Protein AF-0000000082938319 (afdb_homodimer)

Sequence (126 aa):
MFMYSQRLYDATTKVFNTMSRVFGTNTFFIALNDGKTNRVVNAFNKNSNLIQAGTEINFEETYMFMYSQRLYDATTKVFNTMSRVFGTNTFFIALNDGKTNRVVNAFNKNSNLIQAGTEINFEETY

Radius of gyration: 13.18 Å; Cα contacts (8 Å, |Δi|>4): 238; chains: 2; bounding box: 36×32×36 Å

pLDDT: mean 81.31, std 14.66, range [36.56, 94.69]

Foldseek 3Di:
DLPQDPVNVVVVVVVVVVCCVPPVDFKDFDWDDPPFWIFTQDMGGHPDCPDDHGDIDGPPPPD/DPPDDPVNVVVVVVVVVVCCVVPVDFKDFDWDDPPFWIFTQDMGGHPDCPDDHGDIDGPPPPD

Solvent-accessible surface area (backbone atoms only — not comparable to full-atom values): 7160 Å² total; per-residue (Å²): 124,87,77,69,44,70,65,53,48,52,35,46,50,54,35,50,55,52,45,38,72,71,66,68,50,43,28,37,35,31,30,42,35,75,87,80,49,30,34,26,68,41,54,45,52,70,82,51,87,82,64,55,59,68,42,59,37,44,73,45,69,76,118,123,87,76,68,46,71,64,53,50,52,35,48,49,55,36,49,54,53,45,38,73,71,65,66,49,43,28,38,36,32,30,39,36,76,86,79,50,30,34,27,68,42,57,44,52,68,82,50,87,82,66,54,60,67,43,58,35,45,73,45,69,75,118

Nearest PDB structures (foldseek):
  3bjn-assembly1_A  TM=7.061E-01  e=2.770E-01  Vibrio cholerae O1 biovar El Tor str. N16961
  3o5y-assembly2_B  TM=6.211E-01  e=6.336E-01  Halalkalibacterium halodurans
  5whm-assembly2_D  TM=6.835E-01  e=1.449E+00  Brucella abortus
  8uqi-assembly1_B  TM=6.890E-01  e=5.517E+00  Stigmatella aurantiaca
  6uv8-assembly1_A  TM=5.718E-01  e=3.533E+00  Anabaena cylindrica PCC 7122

Structure (mmCIF, N/CA/C/O backbone):
data_AF-0000000082938319-model_v1
#
loop_
_entity.id
_entity.type
_entity.pdbx_description
1 polymer 'Uncharacterized protein'
#
loop_
_atom_site.group_PDB
_atom_site.id
_atom_site.type_symbol
_atom_site.label_atom_id
_atom_site.label_alt_id
_atom_site.label_comp_id
_atom_site.label_asym_id
_atom_site.label_entity_id
_atom_site.label_seq_id
_atom_site.pdbx_PDB_ins_code
_atom_site.Cartn_x
_atom_site.Cartn_y
_atom_site.Cartn_z
_atom_site.occupancy
_atom_site.B_iso_or_equiv
_atom_site.auth_seq_id
_atom_site.auth_comp_id
_atom_site.auth_asym_id
_atom_site.auth_atom_id
_atom_site.pdbx_PDB_model_num
ATOM 1 N N . MET A 1 1 ? -10.039 5.305 15.148 1 36.56 1 MET A N 1
ATOM 2 C CA . MET A 1 1 ? -10.586 4.531 14.031 1 36.56 1 MET A CA 1
ATOM 3 C C . MET A 1 1 ? -10.336 5.238 12.703 1 36.56 1 MET A C 1
ATOM 5 O O . MET A 1 1 ? -10.734 6.391 12.523 1 36.56 1 MET A O 1
ATOM 9 N N . PHE A 1 2 ? -9.242 4.836 12.008 1 47.44 2 PHE A N 1
ATOM 10 C CA . PHE A 1 2 ? -8.992 5.586 10.781 1 47.44 2 PHE A CA 1
ATOM 11 C C . PHE A 1 2 ? -10.219 5.562 9.875 1 47.44 2 PHE A C 1
ATOM 13 O O . PHE A 1 2 ? -10.727 4.492 9.531 1 47.44 2 PHE A O 1
ATOM 20 N N . MET A 1 3 ? -11.141 6.477 10.102 1 51.53 3 MET A N 1
ATOM 21 C CA . MET A 1 3 ? -12.328 6.598 9.258 1 51.53 3 MET A CA 1
ATOM 22 C C . MET A 1 3 ? -11.953 6.574 7.785 1 51.53 3 MET A C 1
ATOM 24 O O . MET A 1 3 ? -11.344 7.523 7.281 1 51.53 3 MET A O 1
ATOM 28 N N . TYR A 1 4 ? -11.828 5.398 7.336 1 64.12 4 TYR A N 1
ATOM 29 C CA . TYR A 1 4 ? -11.656 5.18 5.906 1 64.12 4 TYR A CA 1
ATOM 30 C C . TYR A 1 4 ? -12.844 5.73 5.121 1 64.12 4 TYR A C 1
ATOM 32 O O . TYR A 1 4 ? -13.992 5.379 5.391 1 64.12 4 TYR A O 1
ATOM 40 N N . SER A 1 5 ? -12.516 6.832 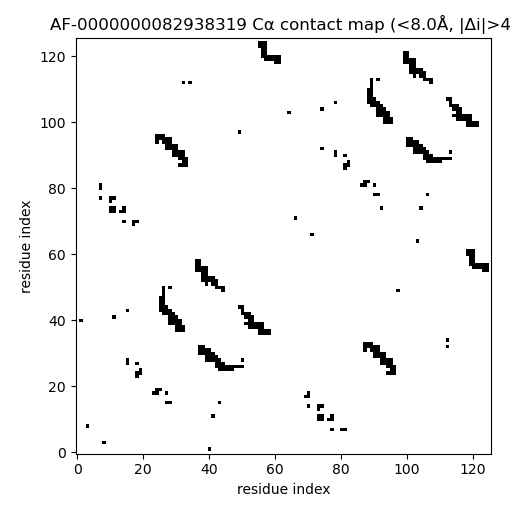4.504 1 78.06 5 SER A N 1
ATOM 41 C CA . SER A 1 5 ? -13.57 7.301 3.611 1 78.06 5 SER A CA 1
ATOM 42 C C . SER A 1 5 ? -13.93 6.238 2.576 1 78.06 5 SER A C 1
ATOM 44 O O . SER A 1 5 ? -13.102 5.398 2.227 1 78.06 5 SER A O 1
ATOM 46 N N . GLN A 1 6 ? -15.258 6.242 2.289 1 86.62 6 GLN A N 1
ATOM 47 C CA . GLN A 1 6 ? -15.75 5.348 1.243 1 86.62 6 GLN A CA 1
ATOM 48 C C . GLN A 1 6 ? -14.938 5.512 -0.041 1 86.62 6 GLN A C 1
ATOM 50 O O . GLN A 1 6 ? -14.703 4.539 -0.76 1 86.62 6 GLN A O 1
ATOM 55 N N . ARG A 1 7 ? -14.484 6.715 -0.204 1 85.94 7 ARG A N 1
ATOM 56 C CA . ARG A 1 7 ? -13.695 6.992 -1.401 1 85.94 7 ARG A CA 1
ATOM 57 C C . ARG A 1 7 ? -12.359 6.266 -1.354 1 85.94 7 ARG A C 1
ATOM 59 O O . ARG A 1 7 ? -11.922 5.684 -2.352 1 85.94 7 ARG A O 1
ATOM 66 N N . LEU A 1 8 ? -11.742 6.359 -0.254 1 88.69 8 LEU A N 1
ATOM 67 C CA . LEU A 1 8 ? -10.469 5.664 -0.096 1 88.69 8 LEU A CA 1
ATOM 68 C C . LEU A 1 8 ? -10.656 4.152 -0.205 1 88.69 8 LEU A C 1
ATOM 70 O O . LEU A 1 8 ? -9.875 3.475 -0.881 1 88.69 8 LEU A O 1
ATOM 74 N N . TYR A 1 9 ? -11.727 3.717 0.395 1 88.5 9 TYR A N 1
ATOM 75 C CA . TYR A 1 9 ? -12.008 2.287 0.359 1 88.5 9 TYR A CA 1
ATOM 76 C C . TYR A 1 9 ? -12.211 1.807 -1.073 1 88.5 9 TYR A C 1
ATOM 78 O O . TYR A 1 9 ? -11.656 0.78 -1.475 1 88.5 9 TYR A O 1
ATOM 86 N N . ASP A 1 10 ? -12.953 2.504 -1.829 1 91.88 10 ASP A N 1
ATOM 87 C CA . ASP A 1 10 ? -13.219 2.137 -3.217 1 91.88 10 ASP A CA 1
ATOM 88 C C . ASP A 1 10 ? -11.93 2.154 -4.043 1 91.88 10 ASP A C 1
ATO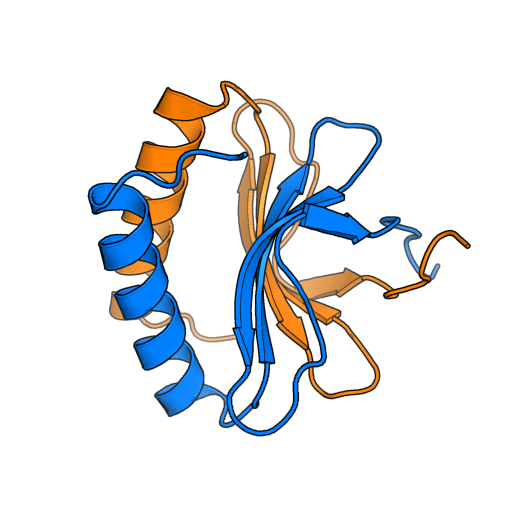M 90 O O . ASP A 1 10 ? -11.688 1.243 -4.836 1 91.88 10 ASP A O 1
ATOM 94 N N . ALA A 1 11 ? -11.172 3.211 -3.875 1 92.69 11 ALA A N 1
ATOM 95 C CA . ALA A 1 11 ? -9.93 3.336 -4.633 1 92.69 11 ALA A CA 1
ATOM 96 C C . ALA A 1 11 ? -8.961 2.209 -4.289 1 92.69 11 ALA A C 1
ATOM 98 O O . ALA A 1 11 ? -8.359 1.606 -5.18 1 92.69 11 ALA A O 1
ATOM 99 N N . THR A 1 12 ? -8.82 1.851 -2.99 1 94 12 THR A N 1
ATOM 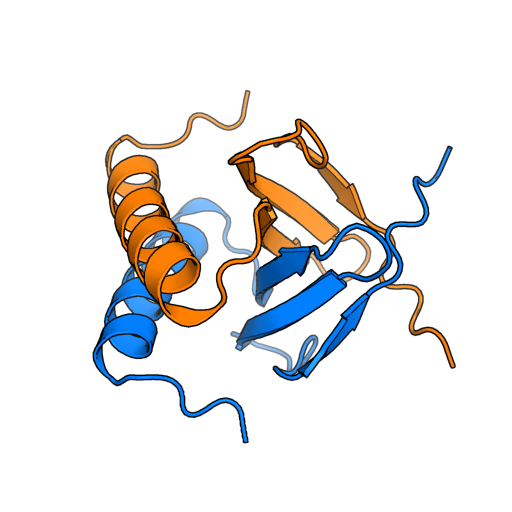100 C CA . THR A 1 12 ? -7.895 0.8 -2.582 1 94 12 THR A CA 1
ATOM 101 C C . THR A 1 12 ? -8.375 -0.563 -3.072 1 94 12 THR A C 1
ATOM 103 O O . THR A 1 12 ? -7.566 -1.411 -3.457 1 94 12 THR A O 1
ATOM 106 N N . THR A 1 13 ? -9.68 -0.782 -3.098 1 92.56 13 THR A N 1
ATOM 107 C CA . THR A 1 13 ? -10.242 -2.029 -3.6 1 92.56 13 THR A CA 1
ATOM 108 C C . THR A 1 13 ? -9.859 -2.246 -5.062 1 92.56 13 THR A C 1
ATOM 110 O O . THR A 1 13 ? -9.484 -3.354 -5.453 1 92.56 13 THR A O 1
ATOM 113 N N . LYS A 1 14 ? -10 -1.217 -5.812 1 93.25 14 LYS A N 1
ATOM 114 C CA . LYS A 1 14 ? -9.609 -1.306 -7.215 1 93.25 14 LYS A CA 1
ATOM 115 C C . LYS A 1 14 ? -8.141 -1.671 -7.359 1 93.25 14 LYS A C 1
ATOM 117 O O . LYS A 1 14 ? -7.777 -2.496 -8.203 1 93.25 14 LYS A O 1
ATOM 122 N N . VAL A 1 15 ? -7.289 -1.065 -6.602 1 94.06 15 VAL A N 1
ATOM 123 C CA . VAL A 1 15 ? -5.859 -1.35 -6.629 1 94.06 15 VAL A CA 1
ATOM 124 C C . VAL A 1 15 ? -5.613 -2.809 -6.246 1 94.06 15 VAL A C 1
ATOM 126 O O . VAL A 1 15 ? -4.914 -3.533 -6.957 1 94.06 15 VAL A O 1
ATOM 129 N N . PHE A 1 16 ? -6.211 -3.279 -5.215 1 93.81 16 PHE A N 1
ATOM 130 C CA . PHE A 1 16 ? -5.98 -4.625 -4.703 1 93.81 16 PHE A CA 1
ATOM 131 C C . PHE A 1 16 ? -6.484 -5.672 -5.688 1 93.81 16 PHE A C 1
ATOM 133 O O . PHE A 1 16 ? -5.844 -6.711 -5.875 1 93.81 16 PHE A O 1
ATOM 140 N N . ASN A 1 17 ? -7.656 -5.422 -6.285 1 90.75 17 ASN A N 1
ATOM 141 C CA . ASN A 1 17 ? -8.172 -6.34 -7.297 1 90.75 17 ASN A CA 1
ATOM 142 C C . ASN A 1 17 ? -7.215 -6.465 -8.484 1 90.75 17 ASN A C 1
ATOM 144 O O . ASN A 1 17 ? -7 -7.559 -9 1 90.75 17 ASN A O 1
ATOM 148 N N . THR A 1 18 ? -6.734 -5.316 -8.875 1 90.19 18 THR A N 1
ATOM 149 C CA . THR A 1 18 ? -5.773 -5.336 -9.977 1 90.19 18 THR A CA 1
ATOM 150 C C . THR A 1 18 ? -4.52 -6.109 -9.586 1 90.19 18 THR A C 1
ATOM 152 O O . THR A 1 18 ? -4.043 -6.953 -10.352 1 90.19 18 THR A O 1
ATOM 155 N N . MET A 1 19 ? -3.992 -5.91 -8.398 1 90.31 19 MET A N 1
ATOM 156 C CA . MET A 1 19 ? -2.793 -6.59 -7.91 1 90.31 19 MET A CA 1
ATOM 157 C C . MET A 1 19 ? -3.033 -8.086 -7.781 1 90.31 19 MET A C 1
ATOM 159 O O . MET A 1 19 ? -2.164 -8.891 -8.125 1 90.31 19 MET A O 1
ATOM 163 N N . SER A 1 20 ? -4.164 -8.438 -7.246 1 88 20 SER A N 1
ATOM 164 C CA . SER A 1 20 ? -4.5 -9.852 -7.102 1 88 20 SER A CA 1
ATOM 165 C C . SER A 1 20 ? -4.484 -10.562 -8.445 1 88 20 SER A C 1
ATOM 167 O O . SER A 1 20 ? -4.047 -11.711 -8.547 1 88 20 SER A O 1
ATOM 169 N N . ARG A 1 21 ? -4.953 -9.922 -9.43 1 86.12 21 ARG A N 1
ATOM 170 C CA . ARG A 1 21 ? -5 -10.516 -10.766 1 86.12 21 ARG A CA 1
ATOM 171 C C . ARG A 1 21 ? -3.6 -10.68 -11.336 1 86.12 21 ARG A C 1
ATOM 173 O O . ARG A 1 21 ? -3.305 -11.688 -11.984 1 86.12 21 ARG A O 1
ATOM 180 N N . VAL A 1 22 ? -2.736 -9.734 -10.992 1 83 22 VAL A N 1
ATOM 181 C CA . VAL A 1 22 ? -1.407 -9.703 -11.594 1 83 22 VAL A CA 1
ATOM 182 C C . VAL A 1 22 ? -0.456 -10.586 -10.789 1 83 22 VAL A C 1
ATOM 184 O O . VAL A 1 22 ? 0.373 -11.297 -11.367 1 83 22 VAL A O 1
ATOM 187 N N . PHE A 1 23 ? -0.361 -10.523 -9.523 1 82 23 PHE A N 1
ATOM 188 C CA . PHE A 1 23 ? 0.677 -11.141 -8.711 1 82 23 PHE A CA 1
ATOM 189 C C . PHE A 1 23 ? 0.167 -12.43 -8.078 1 82 23 PHE A C 1
ATOM 191 O O . PHE A 1 23 ? 0.959 -13.273 -7.656 1 82 23 PHE A O 1
ATOM 198 N N . GLY A 1 24 ? -0.979 -12.742 -8.094 1 75.81 24 GLY A N 1
ATOM 199 C CA . GLY A 1 24 ? -1.508 -13.953 -7.5 1 75.81 24 GLY A CA 1
ATOM 200 C C . GLY A 1 24 ? -1.333 -14.008 -5.996 1 75.81 24 GLY A C 1
ATOM 201 O O . GLY A 1 24 ? -1.606 -15.039 -5.367 1 75.81 24 GLY A O 1
ATOM 202 N N . THR A 1 25 ? -0.565 -13.078 -5.496 1 71.25 25 THR A N 1
ATOM 203 C CA . THR A 1 25 ? -0.312 -13.094 -4.059 1 71.25 25 THR A CA 1
ATOM 204 C C . THR A 1 25 ? -1.591 -12.797 -3.283 1 71.25 25 THR A C 1
ATOM 206 O O . THR A 1 25 ? -2.457 -12.062 -3.762 1 71.25 25 THR A O 1
ATOM 209 N N . ASN A 1 26 ? -1.538 -13.258 -2.088 1 76.88 26 ASN A N 1
ATOM 210 C CA . ASN A 1 26 ? -2.766 -13.305 -1.3 1 76.88 26 ASN A CA 1
ATOM 211 C C . ASN A 1 26 ? -2.945 -12.047 -0.458 1 76.88 26 ASN A C 1
ATOM 213 O O . ASN A 1 26 ? -4.066 -11.703 -0.079 1 76.88 26 ASN A O 1
ATOM 217 N N . THR A 1 27 ? -1.776 -11.453 -0.118 1 90.31 27 THR A N 1
ATOM 218 C CA . THR A 1 27 ? -1.947 -10.344 0.81 1 90.31 27 THR A CA 1
ATOM 219 C C . THR A 1 27 ? -1.288 -9.078 0.266 1 90.31 27 THR A C 1
ATOM 221 O O . THR A 1 27 ? -0.13 -9.109 -0.155 1 90.31 27 THR A O 1
ATOM 224 N N . PHE A 1 28 ? -1.975 -7.945 0.214 1 93.44 28 PHE A N 1
ATOM 225 C CA . PHE A 1 28 ? -1.539 -6.609 -0.18 1 93.44 28 PHE A CA 1
ATOM 226 C C . PHE A 1 28 ? -1.941 -5.578 0.867 1 93.44 28 PHE A C 1
ATOM 228 O O . PHE A 1 28 ? -2.938 -5.754 1.57 1 93.44 28 PHE A O 1
ATOM 235 N N . PHE A 1 29 ? -1.147 -4.527 0.908 1 93 29 PHE A N 1
ATOM 236 C CA . PHE A 1 29 ? -1.545 -3.48 1.842 1 93 29 PHE A CA 1
ATOM 237 C C . PHE A 1 29 ? -1.019 -2.123 1.39 1 93 29 PHE A C 1
ATOM 239 O O . PHE A 1 29 ? -0.086 -2.051 0.587 1 93 29 PHE A O 1
ATOM 246 N N . ILE A 1 30 ? -1.625 -1.13 1.892 1 94.62 30 ILE A N 1
ATOM 247 C CA . ILE A 1 30 ? -1.187 0.254 1.747 1 94.62 30 ILE A CA 1
ATOM 248 C C . ILE A 1 30 ? -0.78 0.812 3.109 1 94.62 30 ILE A C 1
ATOM 250 O O . ILE A 1 30 ? -1.489 0.624 4.102 1 94.62 30 ILE A O 1
ATOM 254 N N . ALA A 1 31 ? 0.388 1.515 3.082 1 92.62 31 ALA A N 1
ATOM 255 C CA . ALA A 1 31 ? 0.904 2.016 4.355 1 92.62 31 ALA A CA 1
ATOM 256 C C . ALA A 1 31 ? 1.403 3.451 4.215 1 92.62 31 ALA A C 1
ATOM 258 O O . ALA A 1 31 ? 1.777 3.883 3.121 1 92.62 31 ALA A O 1
ATOM 259 N N . LEU A 1 32 ? 1.247 4.133 5.309 1 91.25 32 LEU A N 1
ATOM 260 C CA . LEU A 1 32 ? 1.83 5.465 5.414 1 91.25 32 LEU A CA 1
ATOM 261 C C . LEU A 1 32 ? 3.137 5.426 6.199 1 91.25 32 LEU A C 1
ATOM 263 O O . LEU A 1 32 ? 3.262 4.672 7.168 1 91.25 32 LEU A O 1
ATOM 267 N N . ASN A 1 33 ? 4.086 6.234 5.66 1 87 33 ASN A N 1
ATOM 268 C CA . ASN A 1 33 ? 5.352 6.438 6.355 1 87 33 ASN A CA 1
ATOM 269 C C . ASN A 1 33 ? 5.52 7.887 6.801 1 87 33 ASN A C 1
ATOM 271 O O . ASN A 1 33 ? 5.566 8.797 5.969 1 87 33 ASN A O 1
ATOM 275 N N . ASP A 1 34 ? 5.691 8.062 8.156 1 78.75 34 ASP A N 1
ATOM 276 C CA . ASP A 1 34 ? 5.777 9.414 8.688 1 78.75 34 ASP A CA 1
ATOM 277 C C . ASP A 1 34 ? 7.227 9.805 8.977 1 78.75 34 ASP A C 1
ATOM 279 O O . ASP A 1 34 ? 7.48 10.773 9.688 1 78.75 34 ASP A O 1
ATOM 283 N N . GLY A 1 35 ? 8.156 9.078 8.453 1 77 35 GLY A N 1
ATOM 284 C CA . GLY A 1 35 ? 9.562 9.328 8.695 1 77 35 GLY A CA 1
ATOM 285 C C . GLY A 1 35 ? 10.148 8.445 9.781 1 77 35 GLY A C 1
ATOM 286 O O . GLY A 1 35 ? 11.367 8.25 9.844 1 77 35 GLY A O 1
ATOM 287 N N . LYS A 1 36 ? 9.383 7.902 10.625 1 76.69 36 LYS A N 1
ATOM 288 C CA . LYS A 1 36 ? 9.844 7.066 11.727 1 76.69 36 LYS A CA 1
ATOM 289 C C . LYS A 1 36 ? 9.234 5.668 11.648 1 76.69 36 LYS A C 1
ATOM 291 O O . LYS A 1 36 ? 9.93 4.668 11.82 1 76.69 36 LYS A O 1
ATOM 296 N N . THR A 1 37 ? 7.941 5.648 11.391 1 80.44 37 THR A N 1
ATOM 297 C CA . THR A 1 37 ? 7.199 4.395 11.414 1 80.44 37 THR A CA 1
ATOM 298 C C . THR A 1 37 ? 6.332 4.254 10.164 1 80.44 37 THR A C 1
ATOM 300 O O . THR A 1 37 ? 6.012 5.25 9.508 1 80.44 37 THR A O 1
ATOM 303 N N . ASN A 1 38 ? 6.121 2.918 9.781 1 87.62 38 ASN A N 1
ATOM 304 C CA . ASN A 1 38 ? 5.121 2.594 8.766 1 87.62 38 ASN A CA 1
ATOM 305 C C . ASN A 1 38 ? 3.834 2.07 9.406 1 87.62 38 ASN A C 1
ATOM 307 O O . ASN A 1 38 ? 3.875 1.189 10.266 1 87.62 38 ASN A O 1
ATOM 311 N N . ARG A 1 39 ? 2.736 2.656 9.008 1 88.69 39 ARG A N 1
ATOM 312 C CA . ARG A 1 39 ? 1.447 2.188 9.508 1 88.69 39 ARG A CA 1
ATOM 313 C C . ARG A 1 39 ? 0.551 1.729 8.359 1 88.69 39 ARG A C 1
ATOM 315 O O . ARG A 1 39 ? 0.332 2.475 7.402 1 88.69 39 ARG A O 1
ATOM 322 N N . VAL A 1 40 ? 0.004 0.513 8.508 1 91.25 40 VAL A N 1
ATOM 323 C CA . VAL A 1 40 ? -0.922 -0.015 7.516 1 91.25 40 VAL A CA 1
ATOM 324 C C . VAL A 1 40 ? -2.254 0.725 7.605 1 91.25 40 VAL A C 1
ATOM 326 O O . VAL A 1 40 ? -2.873 0.776 8.672 1 91.25 40 VAL A O 1
ATOM 329 N N . VAL A 1 41 ? -2.631 1.271 6.465 1 91.44 41 VAL A N 1
ATOM 330 C CA . VAL A 1 41 ? -3.883 2.018 6.398 1 91.44 41 VAL A CA 1
ATOM 331 C C . VAL A 1 41 ? -5.008 1.099 5.926 1 91.44 41 VAL A C 1
ATOM 333 O O . VAL A 1 41 ? -6.133 1.178 6.426 1 91.44 41 VAL A O 1
ATOM 336 N N . ASN A 1 42 ? -4.773 0.339 4.949 1 92.94 42 ASN A N 1
ATOM 337 C CA . ASN A 1 42 ? -5.688 -0.67 4.422 1 92.94 42 ASN A CA 1
ATOM 338 C C . ASN A 1 42 ? -4.941 -1.924 3.975 1 92.94 42 ASN A C 1
ATOM 340 O O . ASN A 1 42 ? -3.76 -1.857 3.627 1 92.94 42 ASN A O 1
ATOM 344 N N . ALA A 1 43 ? -5.734 -3.064 4.082 1 92 43 ALA A N 1
ATOM 345 C CA . ALA A 1 43 ? -5.125 -4.332 3.689 1 92 43 ALA A CA 1
ATOM 346 C C . ALA A 1 43 ? -6.145 -5.242 3.01 1 92 43 ALA A C 1
ATOM 348 O O . ALA A 1 43 ? -7.344 -5.168 3.297 1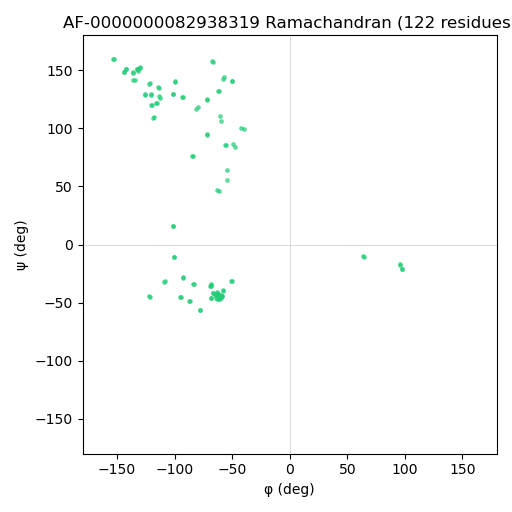 92 43 ALA A O 1
ATOM 349 N N . PHE A 1 44 ? -5.605 -5.949 2.16 1 91.56 44 PHE A N 1
ATOM 350 C CA . PHE A 1 44 ? -6.332 -7.016 1.484 1 91.56 44 PHE A CA 1
ATOM 351 C C . PHE A 1 44 ? -5.676 -8.367 1.739 1 91.56 44 PHE A C 1
ATOM 353 O O . PHE A 1 44 ? -4.512 -8.57 1.388 1 91.56 44 PHE A O 1
ATOM 360 N N . ASN A 1 45 ? -6.52 -9.266 2.367 1 91.5 45 ASN A N 1
ATOM 361 C CA . ASN A 1 45 ? -6.086 -10.633 2.645 1 91.5 45 ASN A CA 1
ATOM 362 C C . ASN A 1 45 ? -6.957 -11.656 1.918 1 91.5 45 ASN A C 1
ATOM 364 O O . ASN A 1 45 ? -8.102 -11.883 2.303 1 91.5 45 ASN A O 1
ATOM 368 N N . LYS A 1 46 ? -6.391 -12.25 0.972 1 85.81 46 LYS A N 1
ATOM 369 C CA . LYS A 1 46 ? -7.211 -13.141 0.16 1 85.81 46 LYS A CA 1
ATOM 370 C C . LYS A 1 46 ? -7.445 -14.469 0.87 1 85.81 46 LYS A C 1
ATOM 372 O O . LYS A 1 46 ? -8.586 -14.875 1.078 1 85.81 46 LYS A O 1
ATOM 377 N N . ASN A 1 47 ? -6.438 -15.133 1.228 1 80 47 ASN A N 1
ATOM 378 C CA . ASN A 1 47 ? -6.59 -16.469 1.775 1 80 47 ASN A CA 1
ATOM 379 C C . ASN A 1 47 ? -6.301 -16.5 3.273 1 80 47 ASN A C 1
ATOM 381 O O . ASN A 1 47 ? -6.836 -17.344 3.996 1 80 47 ASN A O 1
ATOM 385 N N . SER A 1 48 ? -5.414 -15.648 3.732 1 77.56 48 SER A N 1
ATOM 386 C CA . SER A 1 48 ? -5.02 -15.594 5.137 1 77.56 48 SER A CA 1
ATOM 387 C C . SER A 1 48 ? -5.027 -14.164 5.656 1 77.56 48 SER A C 1
ATOM 389 O O . SER A 1 48 ? -4.812 -13.219 4.895 1 77.56 48 SER A O 1
ATOM 391 N N . ASN A 1 49 ? -5.289 -14.109 6.938 1 82.81 49 ASN A N 1
ATOM 392 C CA . ASN A 1 49 ? -5.223 -12.797 7.57 1 82.81 49 ASN A CA 1
ATOM 393 C C . ASN A 1 49 ? -3.799 -12.453 8 1 82.81 49 ASN A C 1
ATOM 395 O O . ASN A 1 49 ? -3.506 -12.383 9.195 1 82.81 49 ASN A O 1
ATOM 399 N N . LEU A 1 50 ? -3.002 -12.102 7.059 1 84 50 LEU A N 1
ATOM 400 C CA . LEU A 1 50 ? -1.584 -11.891 7.328 1 84 50 LEU A CA 1
ATOM 401 C C . LEU A 1 50 ? -1.343 -10.484 7.875 1 84 50 LEU A C 1
ATOM 403 O O . LEU A 1 50 ? -0.436 -10.273 8.68 1 84 50 LEU A O 1
ATOM 407 N N . ILE A 1 51 ? -2.172 -9.539 7.375 1 85.56 51 ILE A N 1
ATOM 408 C CA . ILE A 1 51 ? -1.945 -8.156 7.777 1 85.56 51 ILE A CA 1
ATOM 409 C C . ILE A 1 51 ? -3.279 -7.492 8.117 1 85.56 51 ILE A C 1
ATOM 411 O O . ILE A 1 51 ? -4.285 -7.73 7.449 1 85.56 51 ILE A O 1
ATOM 415 N N . GLN A 1 52 ? -3.232 -6.672 9.156 1 88.31 52 GLN A N 1
ATOM 416 C CA . GLN A 1 52 ? -4.41 -5.922 9.578 1 88.31 52 GLN A CA 1
ATOM 417 C C . GLN A 1 52 ? -4.145 -4.418 9.547 1 88.31 52 GLN A C 1
ATOM 419 O O . GLN A 1 52 ? -3.059 -3.969 9.93 1 88.31 52 GLN A O 1
ATOM 424 N N . ALA A 1 53 ? -5.203 -3.697 9.047 1 88.5 53 ALA A N 1
ATOM 425 C CA . ALA A 1 53 ? -5.109 -2.242 9.141 1 88.5 53 ALA A CA 1
ATOM 426 C C . ALA A 1 53 ? -4.742 -1.805 10.555 1 88.5 53 ALA A C 1
ATOM 428 O O . ALA A 1 53 ? -5.211 -2.391 11.531 1 88.5 53 ALA A O 1
ATOM 429 N N . GLY A 1 54 ? -3.891 -0.791 10.57 1 87.75 54 GLY A N 1
ATOM 430 C CA . GLY A 1 54 ? -3.449 -0.28 11.852 1 87.75 54 GLY A CA 1
ATOM 431 C C . GLY A 1 54 ? -2.129 -0.87 12.312 1 87.75 54 GLY A C 1
ATOM 432 O O . GLY A 1 54 ? -1.501 -0.358 13.242 1 87.75 54 GLY A O 1
ATOM 433 N N . THR A 1 55 ? -1.724 -1.962 11.742 1 86.25 55 THR A N 1
ATOM 434 C CA . THR A 1 55 ? -0.452 -2.588 12.086 1 86.25 55 THR A CA 1
ATOM 435 C C . THR A 1 55 ? 0.714 -1.655 11.773 1 86.25 55 THR A C 1
ATOM 437 O O . THR A 1 55 ? 0.733 -1.007 10.727 1 86.25 55 THR A O 1
ATOM 440 N N . GLU A 1 56 ? 1.624 -1.522 12.758 1 86 56 GLU A N 1
ATOM 441 C CA . GLU A 1 56 ? 2.867 -0.791 12.523 1 86 56 GLU A CA 1
ATOM 442 C C . GLU A 1 56 ? 3.984 -1.729 12.078 1 86 56 GLU A C 1
ATOM 444 O O . GLU A 1 56 ? 4.184 -2.791 12.672 1 86 56 GLU A O 1
ATOM 449 N N . ILE A 1 57 ? 4.598 -1.326 10.898 1 79.12 57 ILE A N 1
ATOM 450 C CA . ILE A 1 57 ? 5.691 -2.131 10.367 1 79.12 57 ILE A CA 1
ATOM 451 C C . ILE A 1 57 ? 6.996 -1.341 10.438 1 79.12 57 ILE A C 1
ATOM 453 O O . ILE A 1 57 ? 7.023 -0.146 10.141 1 79.12 57 ILE A O 1
ATOM 457 N N . ASN A 1 58 ? 8.047 -1.966 11.055 1 71.25 58 ASN A N 1
ATOM 458 C CA . ASN A 1 58 ? 9.344 -1.306 11.141 1 71.25 58 ASN A CA 1
ATOM 459 C C . ASN A 1 58 ? 10.141 -1.454 9.852 1 71.25 58 ASN A C 1
ATOM 461 O O . ASN A 1 58 ? 10.156 -2.527 9.242 1 71.25 58 ASN A O 1
ATOM 465 N N . PHE A 1 59 ? 10.414 -0.329 9.195 1 59.97 59 PHE A N 1
ATOM 466 C CA . PHE A 1 59 ? 11.242 -0.308 8 1 59.97 59 PHE A CA 1
ATOM 467 C C . PHE A 1 59 ? 12.664 -0.769 8.312 1 59.97 59 PHE A C 1
ATOM 469 O O . PHE A 1 59 ? 13.406 -0.077 9.008 1 59.97 59 PHE A O 1
ATOM 476 N N . GLU A 1 60 ? 12.883 -1.769 8.977 1 55.31 60 GLU A N 1
ATOM 477 C CA . GLU A 1 60 ? 14.297 -2.09 9.078 1 55.31 60 GLU A CA 1
ATOM 478 C C . GLU A 1 60 ? 14.844 -2.615 7.75 1 55.31 60 GLU A C 1
ATOM 480 O O . GLU A 1 60 ? 14.234 -3.482 7.125 1 55.31 60 GLU A O 1
ATOM 485 N N . GLU A 1 61 ? 15.406 -1.645 7.012 1 47.19 61 GLU A N 1
ATOM 486 C CA . GLU A 1 61 ? 16.188 -2.1 5.859 1 47.19 61 GLU A CA 1
ATOM 487 C C . GLU A 1 61 ? 17 -3.342 6.199 1 47.19 61 GLU A C 1
ATOM 489 O O . GLU A 1 61 ? 17.5 -3.471 7.316 1 47.19 61 GLU A O 1
ATOM 494 N N . THR A 1 62 ? 16.406 -4.5 5.758 1 44.5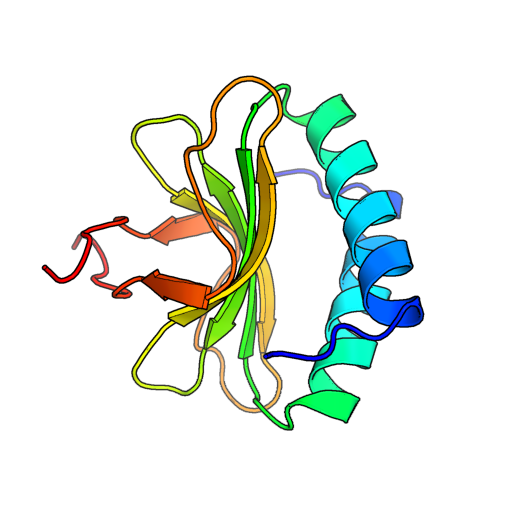6 62 THR A N 1
ATOM 495 C CA . THR A 1 62 ? 17.344 -5.598 5.969 1 44.56 62 THR A CA 1
ATOM 496 C C . THR A 1 62 ? 18.688 -5.301 5.301 1 44.56 62 THR A C 1
ATOM 498 O O . THR A 1 62 ? 18.781 -5.262 4.074 1 44.56 62 THR A O 1
ATOM 501 N N . TYR A 1 63 ? 19.406 -4.191 5.562 1 37.31 63 TYR A N 1
ATOM 502 C CA . TYR A 1 63 ? 20.781 -4.438 5.184 1 37.31 63 TYR A CA 1
ATOM 503 C C . TYR A 1 63 ? 21.328 -5.676 5.887 1 37.31 63 TYR A C 1
ATOM 505 O O . TYR A 1 63 ? 20.922 -5.988 7.008 1 37.31 63 TYR A O 1
ATOM 513 N N . MET B 1 1 ? 11.875 -5.797 -13.672 1 36.88 1 MET B N 1
ATOM 514 C CA . MET B 1 1 ? 11.195 -4.504 -13.68 1 36.88 1 MET B CA 1
ATOM 515 C C . MET B 1 1 ? 9.688 -4.676 -13.539 1 36.88 1 MET B C 1
ATOM 517 O O . MET B 1 1 ? 9.062 -5.371 -14.336 1 36.88 1 MET B O 1
ATOM 521 N N . PHE B 1 2 ? 9.188 -4.539 -12.281 1 47.53 2 PHE B N 1
ATOM 522 C CA . PHE B 1 2 ? 7.758 -4.801 -12.172 1 47.53 2 PHE B CA 1
ATOM 523 C C . PHE B 1 2 ? 6.973 -3.91 -13.133 1 47.53 2 PHE B C 1
ATOM 525 O O . PHE B 1 2 ? 7.094 -2.686 -13.086 1 47.53 2 PHE B O 1
ATOM 532 N N . MET B 1 3 ? 6.824 -4.336 -14.352 1 51.38 3 MET B N 1
ATOM 533 C CA . MET B 1 3 ? 6.027 -3.609 -15.336 1 51.38 3 MET B CA 1
ATOM 534 C C . MET B 1 3 ? 4.664 -3.236 -14.766 1 51.38 3 MET B C 1
ATOM 536 O O . MET B 1 3 ? 3.828 -4.109 -14.523 1 51.38 3 MET B O 1
ATOM 540 N N . TYR B 1 4 ? 4.695 -2.139 -14.125 1 64.19 4 TYR B N 1
ATOM 541 C CA . TYR B 1 4 ? 3.447 -1.55 -13.656 1 64.19 4 TYR B CA 1
ATOM 542 C C . TYR B 1 4 ? 2.52 -1.233 -14.82 1 64.19 4 TYR B C 1
ATOM 544 O O . TYR B 1 4 ? 2.924 -0.574 -15.781 1 64.19 4 TYR B O 1
ATOM 552 N N . SER B 1 5 ? 1.492 -2.031 -14.812 1 78.44 5 SER B N 1
ATOM 553 C CA . SER B 1 5 ? 0.49 -1.632 -15.797 1 78.44 5 SER B CA 1
ATOM 554 C C . SER B 1 5 ? 0.012 -0.205 -15.555 1 78.44 5 SER B C 1
ATOM 556 O O . SER B 1 5 ? 0.04 0.279 -14.414 1 78.44 5 SER B O 1
ATOM 558 N N . GLN B 1 6 ? -0.205 0.465 -16.703 1 86.81 6 GLN B N 1
ATOM 559 C CA . GLN B 1 6 ? -0.771 1.809 -16.641 1 86.81 6 GLN B CA 1
ATOM 560 C C . GLN B 1 6 ? -2.016 1.837 -15.758 1 86.81 6 GLN B C 1
ATOM 562 O O . GLN B 1 6 ? -2.264 2.82 -15.062 1 86.81 6 GLN B O 1
ATOM 567 N N . ARG B 1 7 ? -2.68 0.719 -15.773 1 86.31 7 ARG B N 1
ATOM 568 C CA . ARG B 1 7 ? -3.891 0.628 -14.961 1 86.31 7 ARG B CA 1
ATOM 569 C C . ARG B 1 7 ? -3.559 0.653 -13.477 1 86.31 7 ARG B C 1
ATOM 571 O O . ARG B 1 7 ? -4.223 1.34 -12.695 1 86.31 7 ARG B O 1
ATOM 578 N N . LEU B 1 8 ? -2.607 -0.098 -13.133 1 88.94 8 LEU B N 1
ATOM 579 C CA . LEU B 1 8 ? -2.186 -0.114 -11.734 1 88.94 8 LEU B CA 1
ATOM 580 C C . LEU B 1 8 ? -1.651 1.25 -11.312 1 88.94 8 LEU B C 1
ATOM 582 O O . LEU B 1 8 ? -1.997 1.752 -10.242 1 88.94 8 LEU B O 1
ATOM 586 N N . TYR B 1 9 ? -0.893 1.812 -12.219 1 88.88 9 TYR B N 1
ATOM 587 C CA . TYR B 1 9 ? -0.323 3.123 -11.93 1 88.88 9 TYR B CA 1
ATOM 588 C C . TYR B 1 9 ? -1.42 4.156 -11.695 1 88.88 9 TYR B C 1
ATOM 590 O O . TYR B 1 9 ? -1.361 4.926 -10.734 1 88.88 9 TYR B O 1
ATOM 598 N N . ASP B 1 10 ? -2.4 4.172 -12.508 1 92.12 10 ASP B N 1
ATOM 599 C CA . ASP B 1 10 ? -3.504 5.121 -12.383 1 92.12 10 ASP B CA 1
ATOM 600 C C . ASP B 1 10 ? -4.277 4.887 -11.086 1 92.12 10 ASP B C 1
ATOM 602 O O . ASP B 1 10 ? -4.625 5.844 -10.383 1 92.12 10 ASP B O 1
ATOM 606 N N . ALA B 1 11 ? -4.578 3.646 -10.82 1 92.94 11 ALA B N 1
ATOM 607 C CA . ALA B 1 11 ? -5.336 3.318 -9.617 1 92.94 11 ALA B CA 1
ATOM 608 C C . ALA B 1 11 ? -4.562 3.713 -8.359 1 92.94 11 ALA B C 1
ATOM 610 O O . ALA B 1 11 ? -5.129 4.305 -7.438 1 92.94 11 ALA B O 1
ATOM 611 N N . THR B 1 12 ? -3.229 3.455 -8.312 1 94.06 12 THR B N 1
ATOM 612 C CA . THR B 1 12 ? -2.43 3.779 -7.133 1 94.06 12 THR B CA 1
ATOM 613 C C . THR B 1 12 ? -2.299 5.289 -6.965 1 94.06 12 THR B C 1
ATOM 615 O O . THR B 1 12 ? -2.307 5.801 -5.844 1 94.06 12 THR B O 1
ATOM 618 N N . THR B 1 13 ? -2.205 6.02 -8.07 1 92.44 13 THR B N 1
ATOM 619 C CA . THR B 1 13 ? -2.133 7.477 -8.023 1 92.44 13 THR B CA 1
ATOM 620 C C . THR B 1 13 ? -3.377 8.055 -7.352 1 92.44 13 THR B C 1
ATOM 622 O O . THR B 1 13 ? -3.275 8.961 -6.523 1 92.44 13 THR B O 1
ATOM 625 N N . LYS B 1 14 ? -4.504 7.562 -7.754 1 93.25 14 LYS B N 1
ATOM 626 C CA . LYS B 1 14 ? -5.746 8.016 -7.141 1 93.25 14 LYS B CA 1
ATOM 627 C C . LYS B 1 14 ? -5.746 7.762 -5.637 1 93.25 14 LYS B C 1
ATOM 629 O O . LYS B 1 14 ? -6.168 8.617 -4.855 1 93.25 14 LYS B O 1
ATOM 634 N N . VAL B 1 15 ? -5.32 6.621 -5.219 1 94 15 VAL B N 1
ATOM 635 C CA . VAL B 1 15 ? -5.246 6.273 -3.803 1 94 15 VAL B CA 1
ATOM 636 C C . VAL B 1 15 ? -4.293 7.223 -3.084 1 94 15 VAL B C 1
ATOM 638 O O . VAL B 1 15 ? -4.648 7.805 -2.055 1 94 15 VAL B O 1
ATOM 641 N N . PHE B 1 16 ? -3.152 7.457 -3.613 1 93.75 16 PHE B N 1
ATOM 642 C CA . PHE B 1 16 ? -2.125 8.273 -2.975 1 93.75 16 PHE B CA 1
ATOM 643 C C . PHE B 1 16 ? -2.574 9.727 -2.867 1 93.75 16 PHE B C 1
ATOM 645 O O . PHE B 1 16 ? -2.324 10.383 -1.856 1 93.75 16 PHE B O 1
ATOM 652 N N . ASN B 1 17 ? -3.207 10.242 -3.936 1 90.56 17 ASN B N 1
ATOM 653 C CA . ASN B 1 17 ? -3.736 11.602 -3.885 1 90.56 17 ASN B CA 1
ATOM 654 C C . ASN B 1 17 ? -4.77 11.758 -2.773 1 90.56 17 ASN B C 1
ATOM 656 O O . ASN B 1 17 ? -4.789 12.773 -2.076 1 90.56 17 ASN B O 1
ATOM 660 N N . THR B 1 18 ? -5.621 10.773 -2.709 1 90 18 THR B N 1
ATOM 661 C CA . THR B 1 18 ? -6.625 10.812 -1.651 1 90 18 THR B CA 1
ATOM 662 C C . THR B 1 18 ? -5.965 10.773 -0.277 1 90 18 THR B C 1
ATOM 664 O O . THR B 1 18 ? -6.309 11.562 0.604 1 90 18 THR B O 1
ATOM 667 N N . MET B 1 19 ? -4.973 9.938 -0.067 1 90.06 19 MET B N 1
ATOM 668 C CA . MET B 1 19 ? -4.266 9.805 1.204 1 90.06 19 MET B CA 1
ATOM 669 C C . MET B 1 19 ? -3.512 11.086 1.54 1 90.06 19 MET B C 1
ATOM 671 O O . MET B 1 19 ? -3.494 11.523 2.695 1 90.06 19 MET B O 1
ATOM 675 N N . SER B 1 20 ? -2.854 11.641 0.557 1 87.88 20 SER B N 1
ATOM 676 C CA . SER B 1 20 ? -2.125 12.883 0.767 1 87.88 20 SER B CA 1
ATOM 677 C C . SER B 1 20 ? -3.049 13.984 1.274 1 87.88 20 SER B C 1
ATOM 679 O O . SER B 1 20 ? -2.66 14.789 2.129 1 87.88 20 SER B O 1
ATOM 681 N N . ARG B 1 21 ? -4.203 14.031 0.757 1 85.94 21 ARG B N 1
ATOM 682 C CA . ARG B 1 21 ? -5.164 15.055 1.157 1 85.94 21 ARG B CA 1
ATOM 683 C C . ARG B 1 21 ? -5.633 14.836 2.592 1 85.94 21 ARG B C 1
ATOM 685 O O . ARG B 1 21 ? -5.801 15.789 3.35 1 85.94 21 ARG B O 1
ATOM 692 N N . VAL B 1 22 ? -5.73 13.555 2.955 1 83 22 VAL B N 1
ATOM 693 C CA . VAL B 1 22 ? -6.305 13.211 4.254 1 83 22 VAL B CA 1
ATOM 694 C C . VAL B 1 22 ? -5.219 13.242 5.324 1 83 22 VAL B C 1
ATOM 696 O O . VAL B 1 22 ? -5.445 13.719 6.438 1 83 22 VAL B O 1
ATOM 699 N N . PHE B 1 23 ? -4.09 12.656 5.18 1 81.69 23 PHE B N 1
ATOM 700 C CA . PHE B 1 23 ? -3.105 12.43 6.23 1 81.69 23 PHE B CA 1
ATOM 701 C C . PHE B 1 23 ? -1.982 13.453 6.152 1 81.69 23 PHE B C 1
ATOM 703 O O . PHE B 1 23 ? -1.243 13.648 7.121 1 81.69 23 PHE B O 1
ATOM 710 N N . GLY B 1 24 ? -1.845 14.188 5.223 1 75.44 24 GLY B N 1
ATOM 711 C CA . GLY B 1 24 ? -0.792 15.18 5.105 1 75.44 24 GLY B CA 1
ATOM 712 C C . GLY B 1 24 ? 0.597 14.578 5.031 1 75.44 24 GLY B C 1
ATOM 713 O O . GLY B 1 24 ? 1.598 15.297 5.074 1 75.44 24 GLY B O 1
ATOM 714 N N . THR B 1 25 ? 0.658 13.312 5.293 1 70.5 25 THR B N 1
ATOM 715 C CA . THR B 1 25 ? 1.972 12.68 5.293 1 70.5 25 THR B CA 1
ATOM 716 C C . THR B 1 25 ? 2.559 12.656 3.887 1 70.5 25 THR B C 1
ATOM 718 O O . THR B 1 25 ? 1.82 12.578 2.9 1 70.5 25 THR B O 1
ATOM 721 N N . ASN B 1 26 ? 3.822 12.547 3.916 1 76.06 26 ASN B N 1
ATOM 722 C CA . ASN B 1 26 ? 4.566 12.797 2.686 1 76.06 26 ASN B CA 1
ATOM 723 C C . ASN B 1 26 ? 4.793 11.508 1.9 1 76.06 26 ASN B C 1
ATOM 725 O O . ASN B 1 26 ? 4.98 11.539 0.683 1 76.06 26 ASN B O 1
ATOM 729 N N . THR B 1 27 ? 4.848 10.383 2.701 1 90.06 27 THR B N 1
ATOM 730 C CA . THR B 1 27 ? 5.23 9.188 1.962 1 90.06 27 THR B CA 1
ATOM 731 C C . THR B 1 27 ? 4.199 8.078 2.166 1 90.06 27 THR B C 1
ATOM 733 O O . THR B 1 27 ? 3.814 7.781 3.299 1 90.06 27 THR B O 1
ATOM 736 N N . PHE B 1 28 ? 3.686 7.453 1.121 1 93.44 28 PHE B N 1
ATOM 737 C CA . PHE B 1 28 ? 2.768 6.324 1.069 1 93.44 28 PHE B CA 1
ATOM 738 C C . PHE B 1 28 ? 3.295 5.238 0.136 1 93.44 28 PHE B C 1
ATOM 740 O O . PHE B 1 28 ? 4.02 5.531 -0.816 1 93.44 28 PHE B O 1
ATOM 747 N N . PHE B 1 29 ? 2.898 4.031 0.459 1 92.94 29 PHE B N 1
ATOM 748 C CA . PHE B 1 29 ? 3.314 2.979 -0.457 1 92.94 29 PHE B CA 1
ATOM 749 C C . PHE B 1 29 ? 2.33 1.815 -0.428 1 92.94 29 PHE B C 1
ATOM 751 O O . PHE B 1 29 ? 1.559 1.672 0.522 1 92.94 29 PHE B O 1
ATOM 758 N N . ILE B 1 30 ? 2.363 1.049 -1.449 1 94.69 30 ILE B N 1
ATOM 759 C CA . ILE B 1 30 ? 1.648 -0.217 -1.562 1 94.69 30 ILE B CA 1
ATOM 760 C C . ILE B 1 30 ? 2.646 -1.37 -1.625 1 94.69 30 ILE B C 1
ATOM 762 O O . ILE B 1 30 ? 3.639 -1.301 -2.355 1 94.69 30 ILE B O 1
ATOM 766 N N . ALA B 1 31 ? 2.316 -2.43 -0.824 1 92.69 31 ALA B N 1
ATOM 767 C CA . ALA B 1 31 ? 3.254 -3.549 -0.754 1 92.69 31 ALA B CA 1
ATOM 768 C C . ALA B 1 31 ? 2.52 -4.883 -0.829 1 92.69 31 ALA B C 1
ATOM 770 O O . ALA B 1 31 ? 1.342 -4.973 -0.475 1 92.69 31 ALA B O 1
ATOM 771 N N . LEU B 1 32 ? 3.232 -5.809 -1.423 1 91.31 32 LEU B N 1
ATOM 772 C CA . LEU B 1 32 ? 2.764 -7.191 -1.42 1 91.31 32 LEU B CA 1
ATOM 773 C C . LEU B 1 32 ? 3.48 -8.008 -0.349 1 91.31 32 LEU B C 1
ATOM 775 O O . LEU B 1 32 ? 4.672 -7.805 -0.105 1 91.31 32 LEU B O 1
ATOM 779 N N . ASN B 1 33 ? 2.65 -8.875 0.28 1 87.12 33 ASN B N 1
ATOM 780 C CA . ASN B 1 33 ? 3.184 -9.836 1.237 1 87.12 33 ASN B CA 1
ATOM 781 C C . ASN B 1 33 ? 2.986 -11.273 0.758 1 87.12 33 ASN B C 1
ATOM 783 O O . ASN B 1 33 ? 1.853 -11.719 0.577 1 87.12 33 ASN B O 1
ATOM 787 N N . ASP B 1 34 ? 4.148 -12 0.635 1 78.88 34 ASP B N 1
ATOM 788 C CA . ASP B 1 34 ? 4.074 -13.352 0.103 1 78.88 34 ASP B CA 1
ATOM 789 C C . ASP B 1 34 ? 4.152 -14.391 1.224 1 78.88 34 ASP B C 1
ATOM 791 O O . ASP B 1 34 ? 4.402 -15.57 0.969 1 78.88 34 ASP B O 1
ATOM 795 N N . GLY B 1 35 ? 3.951 -13.977 2.453 1 77.12 35 GLY B N 1
ATOM 796 C CA . GLY B 1 35 ? 4.043 -14.867 3.598 1 77.12 35 GLY B CA 1
ATOM 797 C C . GLY B 1 35 ? 5.383 -14.797 4.305 1 77.12 35 GLY B C 1
ATOM 798 O O . GLY B 1 35 ? 5.496 -15.172 5.473 1 77.12 35 GLY B O 1
ATOM 799 N N . LYS B 1 36 ? 6.391 -14.344 3.693 1 76.75 36 LYS B N 1
ATOM 800 C CA . LYS B 1 36 ? 7.727 -14.266 4.277 1 76.75 36 LYS B CA 1
ATOM 801 C C . LYS B 1 36 ? 8.25 -12.828 4.258 1 76.75 36 LYS B C 1
ATOM 803 O O . LYS B 1 36 ? 8.812 -12.359 5.25 1 76.75 36 LYS B O 1
ATOM 808 N N . THR B 1 37 ? 8.039 -12.18 3.125 1 80.81 37 THR B N 1
ATOM 809 C CA . THR B 1 37 ? 8.594 -10.844 2.92 1 80.81 37 THR B CA 1
ATOM 810 C C . THR B 1 37 ? 7.531 -9.891 2.375 1 80.81 37 THR B C 1
ATOM 812 O O . THR B 1 37 ? 6.531 -10.336 1.806 1 80.81 37 THR B O 1
ATOM 815 N N . ASN B 1 38 ? 7.746 -8.547 2.746 1 87.81 38 ASN B N 1
ATOM 816 C CA . ASN B 1 38 ? 6.977 -7.48 2.115 1 87.81 38 ASN B CA 1
ATOM 817 C C . ASN B 1 38 ? 7.789 -6.762 1.04 1 87.81 38 ASN B C 1
ATOM 819 O O . ASN B 1 38 ? 8.945 -6.402 1.267 1 87.81 38 ASN B O 1
ATOM 823 N N . ARG B 1 39 ? 7.203 -6.629 -0.116 1 88.81 39 ARG B N 1
ATOM 824 C CA . ARG B 1 39 ? 7.867 -5.898 -1.188 1 88.81 39 ARG B CA 1
ATOM 825 C C . ARG B 1 39 ? 7.027 -4.707 -1.64 1 88.81 39 ARG B C 1
ATOM 827 O O . ARG B 1 39 ? 5.848 -4.859 -1.968 1 88.81 39 ARG B O 1
ATOM 834 N N . VAL B 1 40 ? 7.684 -3.537 -1.683 1 91.5 40 VAL B N 1
ATOM 835 C CA . VAL B 1 40 ? 7.012 -2.334 -2.16 1 91.5 40 VAL B CA 1
ATOM 836 C C . VAL B 1 40 ? 6.801 -2.422 -3.67 1 91.5 40 VAL B C 1
ATOM 838 O O . VAL B 1 40 ? 7.758 -2.617 -4.426 1 91.5 40 VAL B O 1
ATOM 841 N N . VAL B 1 41 ? 5.543 -2.264 -4.043 1 91.56 41 VAL B N 1
ATOM 842 C CA . VAL B 1 41 ? 5.191 -2.326 -5.457 1 91.56 41 VAL B CA 1
ATOM 843 C C . VAL B 1 41 ? 5.156 -0.918 -6.043 1 91.56 41 VAL B C 1
ATOM 845 O O . VAL B 1 41 ? 5.586 -0.703 -7.18 1 91.56 41 VAL B O 1
ATOM 848 N N . ASN B 1 42 ? 4.578 -0.016 -5.379 1 93 42 ASN B N 1
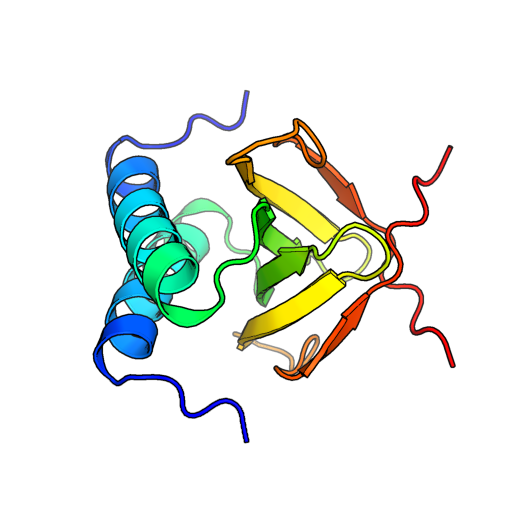ATOM 849 C CA . ASN B 1 42 ? 4.523 1.397 -5.73 1 93 42 ASN B CA 1
ATOM 850 C C . ASN B 1 42 ? 4.637 2.289 -4.5 1 93 42 ASN B C 1
ATOM 852 O 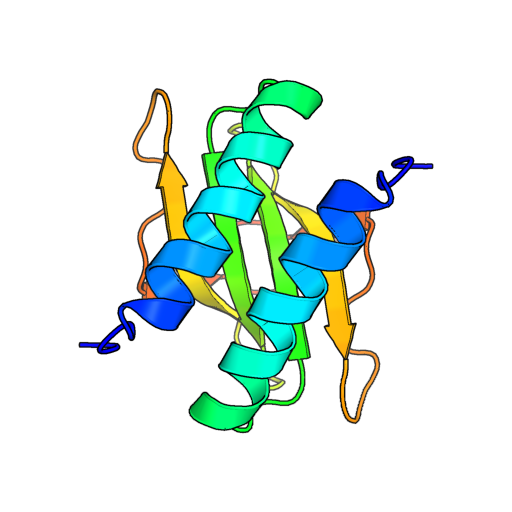O . ASN B 1 42 ? 4.273 1.877 -3.395 1 93 42 ASN B O 1
ATOM 856 N N . ALA B 1 43 ? 5.219 3.512 -4.801 1 91.94 43 ALA B N 1
ATOM 857 C CA . ALA B 1 43 ? 5.383 4.453 -3.697 1 91.94 43 ALA B CA 1
ATOM 858 C C . ALA B 1 43 ? 5.156 5.891 -4.16 1 91.94 43 ALA B C 1
ATOM 860 O O . ALA B 1 43 ? 5.398 6.219 -5.324 1 91.94 43 ALA B O 1
ATOM 861 N N . PHE B 1 44 ? 4.68 6.57 -3.254 1 91.5 44 PHE B N 1
ATOM 862 C CA . PHE B 1 44 ? 4.512 8.008 -3.396 1 91.5 44 PHE B CA 1
ATOM 863 C C . PHE B 1 44 ? 5.305 8.758 -2.326 1 91.5 44 PHE B C 1
ATOM 865 O O . PHE B 1 44 ? 5.059 8.578 -1.13 1 91.5 44 PHE B O 1
ATOM 872 N N . ASN B 1 45 ? 6.254 9.609 -2.854 1 91.5 45 ASN B N 1
ATOM 873 C CA . ASN B 1 45 ? 7.066 10.453 -1.98 1 91.5 45 ASN B CA 1
ATOM 874 C C . ASN B 1 45 ? 6.844 11.938 -2.26 1 91.5 45 ASN B C 1
ATOM 876 O O . ASN B 1 45 ? 7.301 12.453 -3.279 1 91.5 45 ASN B O 1
ATOM 880 N N . LYS B 1 46 ? 6.219 12.547 -1.368 1 85.38 46 LYS B N 1
ATOM 881 C CA . LYS B 1 46 ? 5.863 13.938 -1.641 1 85.38 46 LYS B CA 1
ATOM 882 C C . LYS B 1 46 ? 7.062 14.859 -1.453 1 85.38 46 LYS B C 1
ATOM 884 O O . LYS B 1 46 ? 7.434 15.602 -2.367 1 85.38 46 LYS B O 1
ATOM 889 N N . ASN B 1 47 ? 7.656 14.852 -0.347 1 79.44 47 ASN B N 1
ATOM 890 C CA . ASN B 1 47 ? 8.719 15.812 -0.055 1 79.44 47 ASN B CA 1
ATOM 891 C C . ASN B 1 47 ? 10.086 15.133 -0.017 1 79.44 47 ASN B C 1
ATOM 893 O O . ASN B 1 47 ? 11.102 15.773 -0.297 1 79.44 47 ASN B O 1
ATOM 897 N N . SER B 1 48 ? 10.133 13.891 0.396 1 77.06 48 SER B N 1
ATOM 898 C CA . SER B 1 48 ? 11.375 13.141 0.508 1 77.06 48 SER B CA 1
ATOM 899 C C . SER B 1 48 ? 11.25 11.766 -0.13 1 77.06 48 SER B C 1
ATOM 901 O O . SER B 1 48 ? 10.164 11.18 -0.162 1 77.06 48 SER B O 1
ATOM 903 N N . ASN B 1 49 ? 12.398 11.352 -0.623 1 82.62 49 ASN B N 1
ATOM 904 C CA . ASN B 1 49 ? 12.43 10 -1.168 1 82.62 49 ASN B CA 1
ATOM 905 C C . ASN B 1 49 ? 12.664 8.961 -0.074 1 82.62 49 ASN B C 1
ATOM 907 O O . ASN B 1 49 ? 13.734 8.352 -0.001 1 82.62 49 ASN B O 1
ATOM 911 N N . LEU B 1 50 ? 11.641 8.688 0.667 1 84.06 50 LEU B N 1
ATOM 912 C CA . LEU B 1 50 ? 11.781 7.816 1.829 1 84.06 50 LEU B CA 1
ATOM 913 C C . LEU B 1 50 ? 11.688 6.348 1.423 1 84.06 50 LEU B C 1
ATOM 915 O O . LEU B 1 50 ? 12.32 5.488 2.031 1 84.06 50 LEU B O 1
ATOM 919 N N . ILE B 1 51 ? 10.836 6.105 0.392 1 85.56 51 ILE B N 1
ATOM 920 C CA . ILE B 1 51 ? 10.617 4.719 -0 1 85.56 51 ILE B CA 1
ATOM 921 C C . ILE B 1 51 ? 10.68 4.594 -1.521 1 85.56 51 ILE B C 1
ATOM 923 O O . ILE B 1 51 ? 10.195 5.473 -2.242 1 85.56 51 ILE B O 1
ATOM 927 N N . GLN B 1 52 ? 11.281 3.494 -1.958 1 88.31 52 GLN B N 1
ATOM 928 C CA . GLN B 1 52 ? 11.375 3.205 -3.385 1 88.31 52 GLN B CA 1
ATOM 929 C C . GLN B 1 52 ? 10.734 1.863 -3.719 1 88.31 52 GLN B C 1
ATOM 931 O O . GLN B 1 52 ? 10.875 0.895 -2.971 1 88.31 52 GLN B O 1
ATOM 936 N N . ALA B 1 53 ? 9.992 1.909 -4.875 1 88.69 53 ALA B N 1
ATOM 937 C CA . ALA B 1 53 ? 9.469 0.636 -5.367 1 88.69 53 AL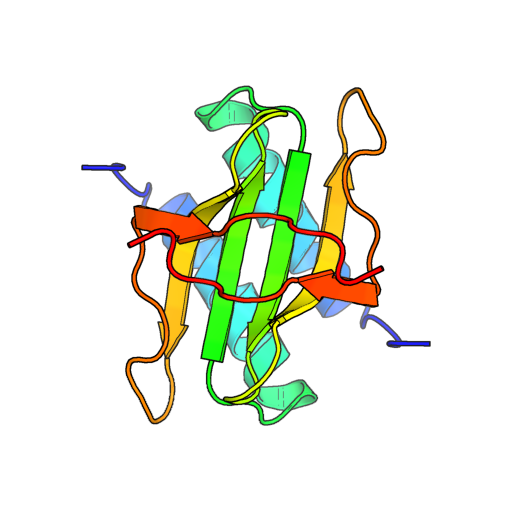A B CA 1
ATOM 938 C C . ALA B 1 53 ? 10.57 -0.418 -5.434 1 88.69 53 ALA B C 1
ATOM 940 O O . ALA B 1 53 ? 11.711 -0.114 -5.805 1 88.69 53 ALA B O 1
ATOM 941 N N . GLY B 1 54 ? 10.156 -1.619 -5.059 1 87.94 54 GLY B N 1
ATOM 942 C CA . GLY B 1 54 ? 11.117 -2.713 -5.066 1 87.94 54 GLY B CA 1
ATOM 943 C C . GLY B 1 54 ? 11.758 -2.955 -3.713 1 87.94 54 GLY B C 1
ATOM 944 O O . GLY B 1 54 ? 12.383 -3.992 -3.494 1 87.94 54 GLY B O 1
ATOM 945 N N . THR B 1 55 ? 11.664 -2.012 -2.832 1 86.5 55 THR B N 1
ATOM 946 C CA . THR B 1 55 ? 12.219 -2.158 -1.491 1 86.5 55 THR B CA 1
ATOM 947 C C . THR B 1 55 ? 11.539 -3.299 -0.744 1 86.5 55 THR B C 1
ATOM 949 O O . THR B 1 55 ? 10.312 -3.445 -0.807 1 86.5 55 THR B O 1
ATOM 952 N N . GLU B 1 56 ? 12.375 -4.156 -0.127 1 86.06 56 GLU B N 1
ATOM 953 C CA . GLU B 1 56 ? 11.852 -5.199 0.752 1 86.06 56 GLU B CA 1
ATOM 954 C C . GLU B 1 56 ? 11.828 -4.734 2.205 1 86.06 56 GLU B C 1
ATOM 956 O O . GLU B 1 56 ? 12.797 -4.156 2.695 1 86.06 56 GLU B O 1
ATOM 961 N N . ILE B 1 57 ? 10.57 -4.891 2.803 1 79.06 57 ILE B N 1
ATOM 962 C CA . ILE B 1 57 ? 10.398 -4.492 4.195 1 79.06 57 ILE B CA 1
ATOM 963 C C . ILE B 1 57 ? 10.133 -5.723 5.059 1 79.06 57 ILE B C 1
ATOM 965 O O . ILE B 1 57 ? 9.344 -6.594 4.68 1 79.06 57 ILE B O 1
ATOM 969 N N . ASN B 1 58 ? 10.953 -5.902 6.125 1 70.88 58 ASN B N 1
ATOM 970 C CA . ASN B 1 58 ? 10.742 -7.031 7.027 1 70.88 58 ASN B CA 1
ATOM 971 C C . ASN B 1 58 ? 9.617 -6.758 8.016 1 70.88 58 ASN B C 1
ATOM 973 O O . ASN B 1 58 ? 9.484 -5.641 8.523 1 70.88 58 ASN B O 1
ATOM 977 N N . PHE B 1 59 ? 8.57 -7.574 7.965 1 59.84 59 PHE B N 1
ATOM 978 C CA . PHE B 1 59 ? 7.465 -7.488 8.906 1 59.84 59 PHE B CA 1
ATOM 979 C C . PHE B 1 59 ? 7.949 -7.742 10.336 1 59.84 59 PHE B C 1
ATOM 981 O O . PHE B 1 59 ? 8.32 -8.867 10.68 1 59.84 59 PHE B O 1
ATOM 988 N N . GLU B 1 60 ? 8.953 -7.219 10.781 1 55.28 60 GLU B N 1
ATOM 989 C CA . GLU B 1 60 ? 9.18 -7.527 12.188 1 55.28 60 GLU B CA 1
ATOM 990 C C . GLU B 1 60 ? 8.172 -6.805 13.078 1 55.28 60 GLU B C 1
ATOM 992 O O . GLU B 1 60 ? 7.965 -5.598 12.938 1 55.28 60 GLU B O 1
ATOM 997 N N . GLU B 1 61 ? 7.094 -7.559 13.367 1 47.19 61 GLU B N 1
ATOM 998 C CA . GLU B 1 61 ? 6.215 -7.047 14.414 1 47.19 61 GLU B CA 1
ATOM 999 C C . GLU B 1 61 ? 7.016 -6.488 15.586 1 47.19 61 GLU B C 1
ATOM 1001 O O . GLU B 1 61 ? 8.07 -7.023 15.93 1 47.19 61 GLU B O 1
ATOM 1006 N N . THR B 1 62 ? 7.109 -5.121 15.555 1 44.56 62 THR B N 1
ATOM 1007 C CA . THR B 1 62 ? 7.73 -4.672 16.797 1 44.56 62 THR B CA 1
ATOM 1008 C C . THR B 1 62 ? 6.973 -5.203 18.016 1 44.56 62 THR B C 1
ATOM 1010 O O . THR B 1 62 ? 5.82 -4.828 18.234 1 44.56 62 THR B O 1
ATOM 1013 N N . TYR B 1 63 ? 6.902 -6.535 18.281 1 37.09 63 TYR B N 1
ATOM 1014 C CA . TYR B 1 63 ? 6.582 -6.762 19.688 1 37.09 63 TYR B CA 1
ATOM 1015 C C . TYR B 1 63 ? 7.508 -5.957 20.594 1 37.09 63 TYR B C 1
ATOM 1017 O O . TYR B 1 63 ? 8.664 -5.707 20.25 1 37.09 63 TYR B O 1
#

Organism: NCBI:txid1808955

Secondary structure (DSSP, 8-state):
-----HHHHHHHHHHHHHHHHHH--SEEEEEEE-SS-EEEEEEEESSS----TT-EE---B--/-----HHHHHHHHHHHHHHHHHH--SEEEEEEE-SS-EEEEEEEESSS----TT-EE---B--